Protein AF-A0A2T7TPF0-F1 (afdb_monomer_lite)

Radius of gyration: 23.9 Å; chains: 1; bounding box: 42×26×78 Å

pLDDT: mean 82.99, std 14.08, range [47.97, 96.75]

Sequence (102 aa):
MALLALTLLVLAALGYFLFRKVKALLKEVEHASEVLDRTTNPPTSADGAVREPSIAVFRDPGTVRDEGAEAKALRVAYRRERRIRRRVGRGQPVSLRDLPHV

Foldseek 3Di:
DVVVVVVVVVVVVVVVVVVVVVVVVVVVVVVVVVVVCCVVCVPPPPPDDPPDPPDCPPDDPVVVVVVVVVVVVVVVVVVLLVVVVVCVVVVHDDDPVNDPPD

Structure (mmCIF, N/CA/C/O backbone):
data_AF-A0A2T7TPF0-F1
#
_entry.id   AF-A0A2T7TPF0-F1
#
loop_
_atom_site.group_PDB
_atom_site.id
_atom_site.type_symbol
_atom_site.label_atom_id
_atom_site.label_alt_id
_atom_site.label_comp_id
_atom_site.label_asym_id
_atom_site.label_entity_id
_atom_site.label_seq_id
_atom_site.pdbx_PDB_ins_code
_atom_site.Cartn_x
_atom_site.Cartn_y
_atom_site.Cartn_z
_atom_site.occupancy
_atom_site.B_iso_or_equiv
_atom_site.auth_seq_id
_atom_site.auth_comp_id
_atom_site.auth_asym_id
_atom_site.auth_atom_id
_atom_site.pdbx_PDB_model_num
ATOM 1 N N . MET A 1 1 ? -18.696 -0.061 46.199 1.00 75.81 1 MET A N 1
ATOM 2 C CA . MET A 1 1 ? -18.051 -0.937 45.191 1.00 75.81 1 MET A CA 1
ATOM 3 C C . MET A 1 1 ? -18.559 -0.710 43.768 1.00 75.81 1 MET A C 1
ATOM 5 O O . MET A 1 1 ? -17.731 -0.629 42.874 1.00 75.81 1 MET A O 1
ATOM 9 N N . ALA A 1 2 ? -19.868 -0.532 43.537 1.00 89.56 2 ALA A N 1
ATOM 10 C CA . ALA A 1 2 ? -20.416 -0.316 42.187 1.00 89.56 2 ALA A CA 1
ATOM 11 C C . ALA A 1 2 ? -19.812 0.890 41.430 1.00 89.56 2 ALA A C 1
ATOM 13 O O . ALA A 1 2 ? -19.499 0.772 40.251 1.00 89.56 2 ALA A O 1
ATOM 14 N N . LEU A 1 3 ? -19.569 2.019 42.110 1.00 93.12 3 LEU A N 1
ATOM 15 C CA . LEU A 1 3 ? -18.943 3.201 41.496 1.00 93.12 3 LEU A CA 1
ATOM 16 C C . LEU A 1 3 ? -17.494 2.944 41.052 1.00 93.12 3 LEU A C 1
ATOM 18 O O . LEU A 1 3 ? -17.120 3.354 39.963 1.00 93.12 3 LEU A O 1
ATOM 22 N N . LEU A 1 4 ? -16.706 2.220 41.857 1.00 95.12 4 LEU A N 1
ATOM 23 C CA . LEU A 1 4 ? -15.329 1.832 41.514 1.00 95.12 4 LEU A CA 1
ATOM 24 C C . LEU A 1 4 ? -15.283 0.888 40.309 1.00 95.12 4 LEU A C 1
ATOM 26 O O . LEU A 1 4 ? -14.424 1.018 39.443 1.00 95.12 4 LEU A O 1
ATOM 30 N N . ALA A 1 5 ? -16.221 -0.058 40.238 1.00 94.50 5 ALA A N 1
ATOM 31 C CA . ALA A 1 5 ? -16.329 -0.947 39.089 1.00 94.50 5 ALA A CA 1
ATOM 32 C C . ALA A 1 5 ? -16.698 -0.169 37.815 1.00 94.50 5 ALA A C 1
ATOM 34 O O . ALA A 1 5 ? -16.105 -0.393 36.761 1.00 94.50 5 ALA A O 1
ATOM 35 N N . LEU A 1 6 ? -17.632 0.783 37.918 1.00 95.81 6 LEU A N 1
ATOM 36 C CA . LEU A 1 6 ? -18.049 1.617 36.792 1.00 95.81 6 LEU A CA 1
ATOM 37 C C . LEU A 1 6 ? -16.915 2.526 36.298 1.00 95.81 6 LEU A C 1
ATOM 39 O O . LEU A 1 6 ? -16.706 2.630 35.091 1.00 95.81 6 LEU A O 1
ATOM 43 N N . THR A 1 7 ? -16.154 3.153 37.199 1.00 96.25 7 THR A N 1
ATOM 44 C CA . THR A 1 7 ? -15.020 4.002 36.803 1.00 96.25 7 THR A CA 1
ATOM 45 C C . THR A 1 7 ? -13.924 3.194 36.117 1.00 96.25 7 THR A C 1
ATOM 47 O O . THR A 1 7 ? -13.435 3.613 35.069 1.00 96.25 7 THR A O 1
ATOM 50 N N . LEU A 1 8 ? -13.581 2.012 36.639 1.00 96.56 8 LEU A N 1
ATOM 51 C CA . LEU A 1 8 ? -12.623 1.111 35.992 1.00 96.56 8 LEU A CA 1
ATOM 52 C C . LEU A 1 8 ? -13.100 0.664 34.608 1.00 96.56 8 LEU A C 1
ATOM 54 O O . LEU A 1 8 ? -12.310 0.668 33.665 1.00 96.56 8 LEU A O 1
ATOM 58 N N . LEU A 1 9 ? -14.385 0.332 34.465 1.00 96.62 9 LEU A N 1
ATOM 59 C CA . LEU A 1 9 ? -14.969 -0.054 33.183 1.00 96.62 9 LEU A CA 1
ATOM 60 C C . LEU A 1 9 ? -14.865 1.079 32.153 1.00 96.62 9 LEU A C 1
ATOM 62 O O . LEU A 1 9 ? -14.458 0.840 31.016 1.00 96.62 9 LEU A O 1
ATOM 66 N N . VAL A 1 10 ? -15.181 2.315 32.551 1.00 95.75 10 VAL A N 1
ATOM 67 C CA . VAL A 1 10 ? -15.073 3.488 31.672 1.00 95.75 10 VAL A CA 1
ATOM 68 C C . VAL A 1 10 ? -13.622 3.734 31.264 1.00 95.75 10 VAL A C 1
ATOM 70 O O . VAL A 1 10 ? -13.358 3.928 30.080 1.00 95.75 10 VAL A O 1
ATOM 73 N N . LEU A 1 11 ? -12.674 3.677 32.204 1.00 96.75 11 LEU A N 1
ATOM 74 C CA . LEU A 1 11 ? -11.249 3.859 31.912 1.00 96.75 11 LEU A CA 1
ATOM 75 C C . LEU A 1 11 ? -10.711 2.770 30.977 1.00 96.75 11 LEU A C 1
ATOM 77 O O . LEU A 1 11 ? -10.012 3.084 30.014 1.00 96.75 11 LEU A O 1
ATOM 81 N N . ALA A 1 12 ? -11.072 1.507 31.213 1.00 96.31 12 ALA A N 1
ATOM 82 C CA . ALA A 1 12 ? -10.681 0.391 30.359 1.00 96.31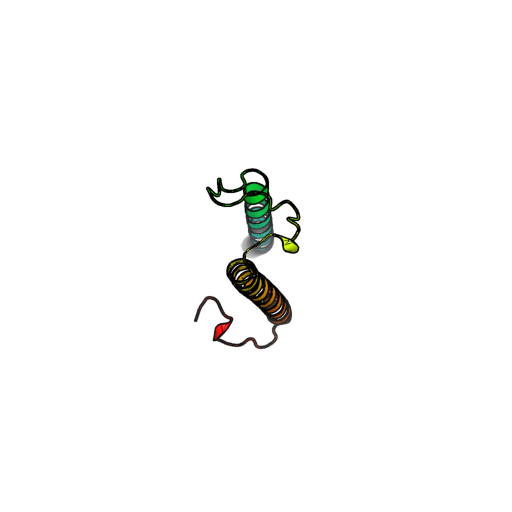 12 ALA A CA 1
ATOM 83 C C . ALA A 1 12 ? -11.268 0.528 28.947 1.00 96.31 12 ALA A C 1
ATOM 85 O O . ALA A 1 12 ? -10.553 0.344 27.962 1.00 96.31 12 ALA A O 1
ATOM 86 N N . ALA A 1 13 ? -12.543 0.913 28.836 1.00 95.94 13 ALA A N 1
ATOM 87 C CA . ALA A 1 13 ? -13.181 1.168 27.552 1.00 95.94 13 ALA A CA 1
ATOM 88 C C . ALA A 1 13 ? -12.487 2.317 26.807 1.00 95.94 13 ALA A C 1
ATOM 90 O O . ALA A 1 13 ? -12.110 2.150 25.646 1.00 95.94 13 ALA A O 1
ATOM 91 N N . LEU A 1 14 ? -12.251 3.457 27.470 1.00 95.31 14 LEU A N 1
ATOM 92 C CA . LEU A 1 14 ? -11.558 4.604 26.874 1.00 95.31 14 LEU A CA 1
ATOM 93 C C . LEU A 1 14 ? -10.154 4.220 26.396 1.00 95.31 14 LEU A C 1
ATOM 95 O O . LEU A 1 14 ? -9.779 4.529 25.264 1.00 95.31 14 LEU A O 1
ATOM 99 N N . GLY A 1 15 ? -9.407 3.510 27.245 1.00 94.00 15 GLY A N 1
ATOM 100 C CA . GLY A 1 15 ? -8.075 3.006 26.936 1.00 94.00 15 GLY A CA 1
ATOM 101 C C . GLY A 1 15 ? -8.089 2.083 25.722 1.00 94.00 15 GLY A C 1
ATOM 102 O O . GLY A 1 15 ? -7.291 2.264 24.806 1.00 94.00 15 GLY A O 1
ATOM 103 N N . TYR A 1 16 ? -9.047 1.158 25.651 1.00 95.88 16 TYR A N 1
ATOM 104 C CA . TYR A 1 16 ? -9.212 0.259 24.511 1.00 95.88 16 TYR A CA 1
ATOM 105 C C . TYR A 1 16 ? -9.537 1.010 23.211 1.00 95.88 16 TYR A C 1
ATOM 107 O O . TYR A 1 16 ? -8.913 0.760 22.175 1.00 95.88 16 TYR A O 1
ATOM 115 N N . PHE A 1 17 ? -10.471 1.965 23.248 1.00 92.12 17 PHE A N 1
ATOM 116 C CA . PHE A 1 17 ? -10.815 2.771 22.075 1.00 92.12 17 PHE A CA 1
ATOM 117 C C . PHE A 1 17 ? -9.630 3.606 21.586 1.00 92.12 17 PHE A C 1
ATOM 119 O O . PHE A 1 17 ? -9.392 3.684 20.377 1.00 92.12 17 PHE A O 1
ATOM 126 N N . LEU A 1 18 ? -8.878 4.213 22.506 1.00 94.75 18 LEU A N 1
ATOM 127 C CA . LEU A 1 18 ? -7.703 5.008 22.172 1.00 94.75 18 LEU A CA 1
ATOM 128 C C . LEU A 1 18 ? -6.588 4.128 21.609 1.00 94.75 18 LEU A C 1
ATOM 130 O O . LEU A 1 18 ? -6.050 4.434 20.550 1.00 94.75 18 LEU A O 1
ATOM 134 N N . PHE A 1 19 ? -6.305 2.997 22.255 1.00 92.12 19 PHE A N 1
ATOM 135 C CA . PHE A 1 19 ? -5.313 2.031 21.797 1.00 92.12 19 PHE A CA 1
ATOM 136 C C . PHE A 1 19 ? -5.615 1.553 20.378 1.00 92.12 19 PHE A C 1
ATOM 138 O O . PHE A 1 19 ? -4.736 1.548 19.517 1.00 92.12 19 PHE A O 1
ATOM 145 N N . ARG A 1 20 ? -6.881 1.225 20.093 1.00 93.31 20 ARG A N 1
ATOM 146 C CA . ARG A 1 20 ? -7.301 0.802 18.756 1.00 93.31 20 ARG A CA 1
ATOM 147 C C . ARG A 1 20 ? -7.072 1.897 17.707 1.00 93.31 20 ARG A C 1
ATOM 149 O O . ARG A 1 20 ? -6.611 1.587 16.610 1.00 93.31 20 ARG A O 1
ATOM 156 N N . LYS A 1 21 ? -7.354 3.162 18.034 1.00 90.25 21 LYS A N 1
ATOM 157 C CA . LYS A 1 21 ? -7.093 4.310 17.145 1.00 90.25 21 LYS A CA 1
ATOM 158 C C . LYS A 1 21 ? -5.595 4.534 16.929 1.00 90.25 21 LYS A C 1
ATOM 160 O O . LYS A 1 21 ? -5.160 4.655 15.790 1.00 90.25 21 LYS A O 1
ATOM 165 N N . VAL A 1 22 ? -4.800 4.518 17.998 1.00 93.56 22 VAL A N 1
ATOM 166 C CA . VAL A 1 22 ? -3.341 4.694 17.933 1.00 93.56 22 VAL A CA 1
ATOM 167 C C . VAL A 1 22 ? -2.690 3.578 17.119 1.00 93.56 22 VAL A C 1
ATOM 169 O O . VAL A 1 22 ? -1.844 3.857 16.280 1.00 93.56 22 VAL A O 1
ATOM 172 N N . LYS A 1 23 ? -3.115 2.320 17.281 1.00 91.25 23 LYS A N 1
ATOM 173 C CA . LYS A 1 23 ? -2.607 1.196 16.476 1.00 91.25 23 LYS A CA 1
ATOM 174 C C . LYS A 1 23 ? -2.913 1.344 14.986 1.00 91.25 23 LYS A C 1
ATOM 176 O O . LYS A 1 23 ? -2.084 0.946 14.173 1.00 91.25 23 LYS A O 1
ATOM 181 N N . ALA A 1 24 ? -4.069 1.905 14.629 1.00 90.75 24 ALA A N 1
ATOM 182 C CA . ALA A 1 24 ? -4.387 2.200 13.234 1.00 90.75 24 ALA A CA 1
ATOM 183 C C . ALA A 1 24 ? -3.437 3.265 12.666 1.00 90.75 24 ALA A C 1
ATOM 185 O O . ALA A 1 24 ? -2.856 3.052 11.606 1.00 90.75 24 ALA A O 1
ATOM 186 N N . LEU A 1 25 ? -3.197 4.342 13.421 1.00 92.12 25 LEU A N 1
ATOM 187 C CA . LEU A 1 25 ? -2.251 5.393 13.036 1.00 92.12 25 LEU A CA 1
ATOM 188 C C . LEU A 1 25 ? -0.815 4.870 12.933 1.00 92.12 25 LEU A C 1
ATOM 190 O O . LEU A 1 25 ? -0.132 5.168 11.964 1.00 92.12 25 LEU A O 1
ATOM 194 N N . LEU A 1 26 ? -0.364 4.045 13.883 1.00 94.38 26 LEU A N 1
ATOM 195 C CA . LEU A 1 26 ? 0.968 3.434 13.838 1.00 94.38 26 LEU A CA 1
ATOM 196 C C . LEU A 1 26 ? 1.163 2.597 12.573 1.00 94.38 26 LEU A C 1
ATOM 198 O O . LEU A 1 26 ? 2.220 2.675 11.963 1.00 94.38 26 LEU A O 1
ATOM 202 N N . LYS A 1 27 ? 0.135 1.858 12.138 1.00 89.31 27 LYS A N 1
ATOM 203 C CA . LYS A 1 27 ? 0.187 1.084 10.891 1.00 89.31 27 LYS A CA 1
ATOM 204 C C . LYS A 1 27 ? 0.285 1.983 9.652 1.00 89.31 27 LYS A C 1
ATOM 206 O O . LYS A 1 27 ? 0.962 1.635 8.689 1.00 89.31 27 LYS A O 1
ATOM 211 N N . GLU A 1 28 ? -0.393 3.128 9.662 1.00 90.81 28 GLU A N 1
ATOM 212 C CA . GLU A 1 28 ? -0.296 4.120 8.583 1.00 90.81 28 GLU A CA 1
ATOM 213 C C . GLU A 1 28 ? 1.081 4.795 8.554 1.00 90.81 28 GLU A C 1
ATOM 215 O O . GLU A 1 28 ? 1.651 4.964 7.478 1.00 90.81 28 GLU A O 1
ATOM 220 N N . VAL A 1 29 ? 1.643 5.117 9.724 1.00 93.19 29 VAL A N 1
ATOM 221 C CA . VAL A 1 29 ? 2.996 5.675 9.862 1.00 93.19 29 VAL A CA 1
ATOM 222 C C . VAL A 1 29 ? 4.055 4.665 9.430 1.00 93.19 29 VAL A C 1
ATOM 224 O O . VAL A 1 29 ? 4.970 5.034 8.706 1.00 93.19 29 VAL A O 1
ATOM 227 N N . GLU A 1 30 ? 3.916 3.395 9.805 1.00 89.50 30 GLU A N 1
ATOM 228 C CA . GLU A 1 30 ? 4.815 2.317 9.386 1.00 89.50 30 GLU A CA 1
ATOM 229 C C . GLU A 1 30 ? 4.815 2.172 7.858 1.00 89.50 30 GLU A C 1
ATOM 231 O O . GLU A 1 30 ? 5.869 2.221 7.230 1.00 89.50 30 GLU A O 1
ATOM 236 N N . HIS A 1 31 ? 3.636 2.144 7.231 1.00 85.56 31 HIS A N 1
ATOM 237 C CA . HIS A 1 31 ? 3.531 2.116 5.771 1.00 85.56 31 HIS A CA 1
ATOM 238 C C . HIS A 1 31 ? 4.119 3.382 5.120 1.00 85.56 31 HIS A C 1
ATOM 240 O O . HIS A 1 31 ? 4.729 3.310 4.053 1.00 85.56 31 HIS A O 1
ATOM 246 N N . ALA A 1 32 ? 3.930 4.560 5.719 1.00 89.38 32 ALA A N 1
ATOM 247 C CA . ALA A 1 32 ? 4.543 5.791 5.223 1.00 89.38 32 ALA A CA 1
ATOM 248 C C . ALA A 1 32 ? 6.074 5.756 5.363 1.00 89.38 32 ALA A C 1
ATOM 250 O O . ALA A 1 32 ? 6.774 6.201 4.455 1.00 89.38 32 ALA A O 1
ATOM 251 N N . SER A 1 33 ? 6.589 5.179 6.452 1.00 88.44 33 SER A N 1
ATOM 252 C CA . SER A 1 33 ? 8.024 4.998 6.664 1.00 88.44 33 SER A CA 1
ATOM 253 C C . SER A 1 33 ? 8.634 3.995 5.690 1.00 88.44 33 SER A C 1
ATOM 255 O O . SER A 1 33 ? 9.704 4.273 5.173 1.00 88.44 33 SER A O 1
ATOM 257 N N . GLU A 1 34 ? 7.944 2.903 5.342 1.00 84.75 34 GLU A N 1
ATOM 258 C CA . GLU A 1 34 ? 8.429 1.937 4.344 1.00 84.75 34 GLU A CA 1
ATOM 259 C C . GLU A 1 34 ? 8.534 2.581 2.952 1.00 84.75 34 GLU A C 1
ATOM 261 O O . GLU A 1 34 ? 9.489 2.356 2.208 1.00 84.75 34 GLU A O 1
ATOM 266 N N . VAL A 1 35 ? 7.565 3.435 2.600 1.00 84.06 35 VAL A N 1
ATOM 267 C CA . VAL A 1 35 ? 7.620 4.219 1.359 1.00 84.06 35 VAL A CA 1
ATOM 268 C C . VAL A 1 35 ? 8.783 5.209 1.400 1.00 84.06 35 VAL A C 1
ATOM 270 O O . VAL A 1 35 ? 9.517 5.311 0.419 1.00 84.06 35 VAL A O 1
ATOM 273 N N . LEU A 1 36 ? 8.971 5.913 2.519 1.00 85.88 36 LEU A N 1
ATOM 274 C CA . LEU A 1 36 ? 10.059 6.875 2.681 1.00 85.88 36 LEU A CA 1
ATOM 275 C C . LEU A 1 36 ? 11.435 6.195 2.640 1.00 85.88 36 LEU A C 1
ATOM 277 O O . LEU A 1 36 ? 12.342 6.699 1.977 1.00 85.88 36 LEU A O 1
ATOM 281 N N . ASP A 1 37 ? 11.584 5.040 3.283 1.00 82.06 37 ASP A N 1
ATOM 282 C CA . ASP A 1 37 ? 12.820 4.259 3.277 1.00 82.06 37 ASP A CA 1
ATOM 283 C C . ASP A 1 37 ? 13.127 3.758 1.863 1.00 82.06 37 ASP A C 1
ATOM 285 O O . ASP A 1 37 ? 14.230 3.963 1.377 1.00 82.06 37 ASP A O 1
ATOM 289 N N . ARG A 1 38 ? 12.125 3.286 1.106 1.00 74.56 38 ARG A N 1
ATOM 290 C CA . 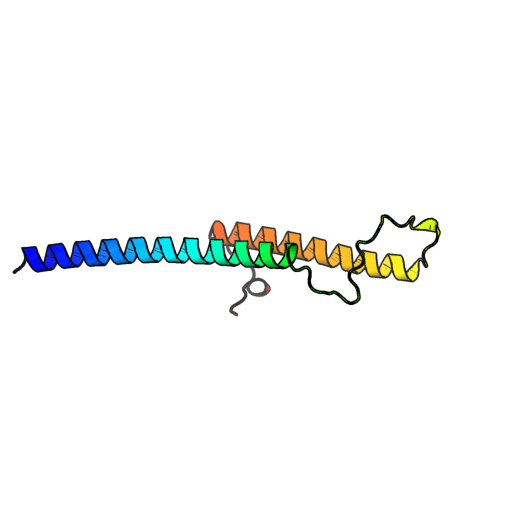ARG A 1 38 ? 12.296 2.939 -0.319 1.00 74.56 38 ARG A CA 1
A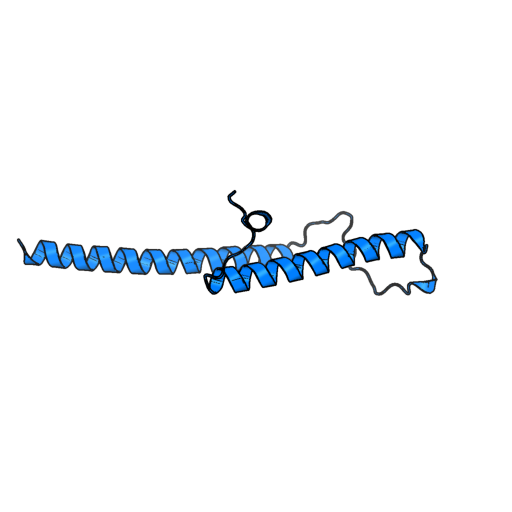TOM 291 C C . ARG A 1 38 ? 12.713 4.126 -1.195 1.00 74.56 38 ARG A C 1
ATOM 293 O O . ARG A 1 38 ? 13.359 3.923 -2.220 1.00 74.56 38 ARG A O 1
ATOM 300 N N . THR A 1 39 ? 12.323 5.352 -0.841 1.00 74.25 39 THR A N 1
ATOM 301 C CA . THR A 1 39 ? 12.774 6.558 -1.559 1.00 74.25 39 THR A CA 1
ATOM 302 C C . THR A 1 39 ? 14.153 7.049 -1.128 1.00 74.25 39 THR A C 1
ATOM 304 O O . THR A 1 39 ? 14.860 7.625 -1.948 1.00 74.25 39 THR A O 1
ATOM 307 N N . THR A 1 40 ? 14.529 6.841 0.136 1.00 77.44 40 THR A N 1
ATOM 308 C CA . THR A 1 40 ? 15.777 7.367 0.719 1.00 77.44 40 THR A CA 1
ATOM 309 C C . THR A 1 40 ? 16.930 6.386 0.535 1.00 77.44 40 THR A C 1
ATOM 311 O O . THR A 1 40 ? 18.031 6.781 0.166 1.00 77.44 40 THR A O 1
ATOM 314 N N . ASN A 1 41 ? 16.645 5.102 0.724 1.00 61.47 41 ASN A N 1
ATOM 315 C CA . ASN A 1 41 ? 17.439 3.966 0.300 1.00 61.47 41 ASN A CA 1
ATOM 316 C C . ASN A 1 41 ? 16.712 3.317 -0.879 1.00 61.47 41 ASN A C 1
ATOM 318 O O . ASN A 1 41 ? 16.005 2.318 -0.697 1.00 61.47 41 ASN A O 1
ATOM 322 N N . PRO A 1 42 ? 16.846 3.864 -2.105 1.00 58.91 42 PRO A N 1
ATOM 323 C CA . PRO A 1 42 ? 16.491 3.070 -3.264 1.00 58.91 42 PRO A CA 1
ATOM 324 C C . PRO A 1 42 ? 17.256 1.750 -3.120 1.00 58.91 42 PRO A C 1
ATOM 326 O O . PR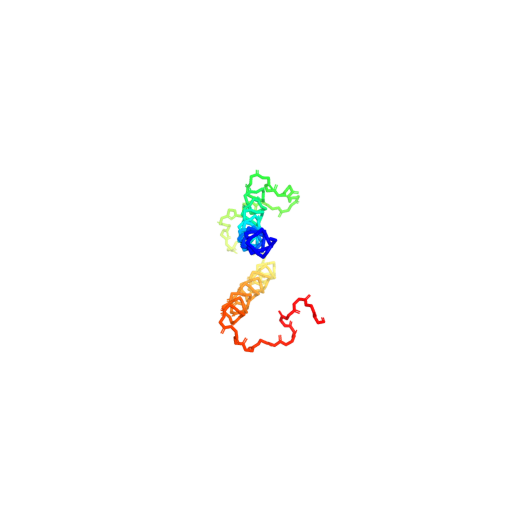O A 1 42 ? 18.458 1.794 -2.827 1.00 58.91 42 PRO A O 1
ATOM 329 N N . PRO A 1 43 ? 16.602 0.579 -3.264 1.00 54.00 43 PRO A N 1
ATOM 330 C CA . PRO A 1 43 ? 17.356 -0.659 -3.335 1.00 54.00 43 PRO A CA 1
ATOM 331 C C . PRO A 1 43 ? 18.451 -0.409 -4.362 1.00 54.00 43 PRO A C 1
ATOM 333 O O . PRO A 1 43 ? 18.147 0.129 -5.435 1.00 54.00 43 PRO A O 1
ATOM 336 N N . THR A 1 44 ? 19.705 -0.730 -4.022 1.00 48.88 44 THR A N 1
ATOM 337 C CA . THR A 1 44 ? 20.779 -0.878 -5.004 1.00 48.88 44 THR A CA 1
ATOM 338 C C . THR A 1 44 ? 20.318 -1.973 -5.948 1.00 48.88 44 THR A C 1
ATOM 340 O O . THR A 1 44 ? 20.652 -3.146 -5.833 1.00 48.88 44 THR A O 1
ATOM 343 N N . SER A 1 45 ? 19.433 -1.585 -6.849 1.00 48.50 45 SER A N 1
ATOM 344 C CA . SER A 1 45 ? 19.075 -2.336 -8.004 1.00 48.50 45 SER A CA 1
ATOM 345 C C . SER A 1 45 ? 20.368 -2.268 -8.774 1.00 48.50 45 SER A C 1
ATOM 347 O O . SER A 1 45 ? 20.683 -1.241 -9.374 1.00 48.50 45 SER A O 1
ATOM 349 N N . ALA A 1 46 ? 21.092 -3.375 -8.785 1.00 50.06 46 ALA A N 1
ATOM 350 C CA . ALA A 1 46 ? 22.064 -3.669 -9.821 1.00 50.06 46 ALA A CA 1
ATOM 351 C C . ALA A 1 46 ? 21.421 -3.681 -11.236 1.00 50.06 46 ALA A C 1
ATOM 353 O O . ALA A 1 46 ? 21.997 -4.249 -12.150 1.00 50.06 46 ALA A O 1
ATOM 354 N N . ASP A 1 47 ? 20.241 -3.068 -11.421 1.00 50.38 47 ASP A N 1
ATOM 355 C CA . ASP A 1 47 ? 19.491 -2.983 -12.669 1.00 50.38 47 ASP A CA 1
ATOM 356 C C . ASP A 1 47 ? 18.490 -1.797 -12.728 1.00 50.38 47 ASP A C 1
ATOM 358 O O . ASP A 1 47 ? 17.589 -1.747 -13.558 1.00 50.38 47 ASP A O 1
ATOM 362 N N . GLY A 1 48 ? 18.603 -0.817 -11.822 1.00 4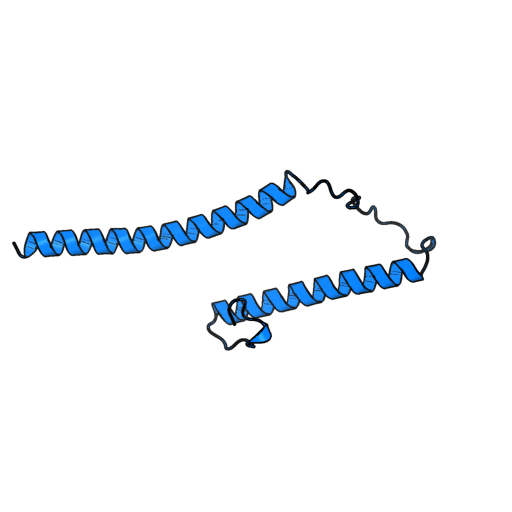7.97 48 GLY A N 1
ATOM 363 C CA . GLY A 1 48 ? 17.655 0.301 -11.701 1.00 47.97 48 GLY A CA 1
ATOM 364 C C . GLY A 1 48 ? 18.258 1.628 -12.129 1.00 47.97 48 GLY A C 1
ATOM 365 O O . GLY A 1 48 ? 18.200 2.595 -11.372 1.00 47.97 48 GLY A O 1
ATOM 366 N N . ALA A 1 49 ? 18.874 1.683 -13.310 1.00 48.97 49 ALA A N 1
ATOM 367 C CA . ALA A 1 49 ? 19.236 2.964 -13.898 1.00 48.97 49 ALA A CA 1
ATOM 368 C C . ALA A 1 49 ? 17.963 3.813 -14.006 1.00 48.97 49 ALA A C 1
ATOM 370 O O . ALA A 1 49 ? 16.962 3.371 -14.577 1.00 48.97 49 ALA A O 1
ATOM 371 N N . VAL A 1 50 ? 17.992 5.030 -13.453 1.00 51.06 50 VAL A N 1
ATOM 372 C CA . VAL A 1 50 ? 17.033 6.077 -13.808 1.00 51.06 50 VAL A CA 1
ATOM 373 C C . VAL A 1 50 ? 17.042 6.127 -15.325 1.00 51.06 50 VAL A C 1
ATOM 375 O O . VAL A 1 50 ? 18.036 6.514 -15.935 1.00 51.06 50 VAL A O 1
ATOM 378 N N . ARG A 1 51 ? 15.978 5.604 -15.934 1.00 54.91 51 ARG A N 1
ATOM 379 C CA . ARG A 1 51 ? 15.903 5.446 -17.374 1.00 54.91 51 ARG A CA 1
ATOM 380 C C . ARG A 1 51 ? 15.731 6.843 -17.938 1.00 54.91 51 ARG A C 1
ATOM 382 O O . ARG A 1 51 ? 14.608 7.339 -18.025 1.00 54.91 51 ARG A O 1
ATOM 389 N N . GLU A 1 52 ? 16.852 7.494 -18.245 1.00 61.31 52 GLU A N 1
ATOM 390 C CA . GLU A 1 52 ? 16.856 8.687 -19.079 1.00 61.31 52 GLU A CA 1
ATOM 391 C C . GLU A 1 52 ? 15.924 8.408 -20.261 1.00 61.31 52 GLU A C 1
ATOM 393 O O . GLU A 1 52 ? 15.916 7.273 -20.757 1.00 61.31 52 GLU A O 1
ATOM 398 N N . PRO A 1 53 ? 15.079 9.370 -20.668 1.00 59.12 53 PRO A N 1
ATOM 399 C CA . PRO A 1 53 ? 14.166 9.188 -21.785 1.00 59.12 53 PRO A CA 1
ATOM 400 C C . PRO A 1 53 ? 14.975 8.897 -23.055 1.00 59.12 53 PRO A C 1
ATOM 402 O O . PRO A 1 53 ? 15.341 9.789 -23.814 1.00 59.12 53 PRO A O 1
ATOM 405 N N . SER A 1 54 ? 15.288 7.620 -23.267 1.00 61.12 54 SER A N 1
ATOM 406 C CA . SER A 1 54 ? 16.092 7.156 -24.379 1.00 61.12 54 SER A CA 1
ATOM 407 C C . SER A 1 54 ? 15.188 7.147 -25.594 1.00 61.12 54 SER A C 1
ATOM 409 O O . SER A 1 54 ? 14.149 6.478 -25.591 1.00 61.12 54 SER A O 1
ATOM 411 N N . ILE A 1 55 ? 15.571 7.898 -26.620 1.00 64.69 55 ILE A N 1
ATOM 412 C CA . ILE A 1 55 ? 14.850 7.959 -27.886 1.00 64.69 55 ILE A CA 1
ATOM 413 C C . ILE A 1 55 ? 14.740 6.527 -28.429 1.00 64.69 55 ILE A C 1
ATOM 415 O O . ILE A 1 55 ? 15.734 5.913 -28.811 1.00 64.69 55 ILE A O 1
ATOM 419 N N . ALA A 1 56 ? 13.518 5.983 -28.446 1.00 68.44 56 ALA A N 1
ATOM 420 C CA . ALA A 1 56 ? 13.241 4.587 -28.802 1.00 68.44 56 ALA A CA 1
ATOM 421 C C . ALA A 1 56 ? 13.631 4.225 -30.248 1.00 68.44 56 ALA A C 1
ATOM 423 O O . ALA A 1 56 ? 13.660 3.050 -30.595 1.00 68.44 56 ALA A O 1
ATOM 424 N N . VAL A 1 57 ? 13.952 5.226 -31.075 1.00 71.31 57 VAL A N 1
ATOM 425 C CA . VAL A 1 57 ? 14.346 5.087 -32.485 1.00 71.31 57 VAL A CA 1
ATOM 426 C C . VAL A 1 57 ? 15.598 4.218 -32.659 1.00 71.31 57 VAL A C 1
ATOM 428 O O . VAL A 1 57 ? 15.717 3.550 -33.679 1.00 71.31 57 VAL A O 1
ATOM 431 N N . PHE A 1 58 ? 16.501 4.177 -31.671 1.00 79.12 58 PHE A N 1
ATOM 432 C CA . PHE A 1 58 ? 17.760 3.418 -31.751 1.00 79.12 58 PHE A CA 1
ATOM 433 C C . PHE A 1 58 ? 17.780 2.130 -30.916 1.00 79.12 58 PHE A C 1
ATOM 435 O O . PHE A 1 58 ? 18.821 1.485 -30.813 1.00 79.12 58 PHE A O 1
ATOM 442 N N . ARG A 1 59 ? 16.659 1.753 -30.290 1.00 80.38 59 ARG A N 1
ATOM 443 C CA . ARG A 1 59 ? 16.576 0.522 -29.490 1.00 80.38 59 ARG A CA 1
ATOM 444 C C . ARG A 1 59 ? 16.078 -0.641 -30.333 1.00 80.38 59 ARG A C 1
ATOM 446 O O . ARG A 1 59 ? 15.280 -0.457 -31.248 1.00 80.38 59 ARG A O 1
ATOM 453 N N . ASP A 1 60 ? 16.505 -1.846 -29.964 1.00 86.25 60 ASP A N 1
ATOM 454 C CA . ASP A 1 60 ? 15.967 -3.064 -30.558 1.00 86.25 60 ASP A CA 1
ATOM 455 C C . ASP A 1 60 ? 14.442 -3.147 -30.323 1.00 86.25 60 ASP A C 1
ATOM 457 O O . ASP A 1 60 ? 13.990 -3.073 -29.172 1.00 86.25 60 ASP A O 1
ATOM 461 N N . PRO A 1 61 ? 13.619 -3.295 -31.376 1.00 87.44 61 PRO A N 1
ATOM 462 C CA . PRO A 1 61 ? 12.167 -3.297 -31.243 1.00 87.44 61 PRO A CA 1
ATOM 463 C C . PRO A 1 61 ? 11.620 -4.487 -30.447 1.00 87.44 61 PRO A C 1
ATOM 465 O O . PRO A 1 61 ? 10.516 -4.370 -29.912 1.00 87.44 61 PRO A O 1
ATOM 468 N N . GLY A 1 62 ? 12.344 -5.609 -30.361 1.00 88.38 62 GLY A N 1
ATOM 469 C CA . GLY A 1 62 ? 11.980 -6.729 -29.491 1.00 88.38 62 GLY A CA 1
ATOM 470 C C . GLY A 1 62 ? 12.007 -6.295 -28.029 1.00 88.38 62 GLY A C 1
ATOM 471 O O . GLY A 1 62 ? 10.975 -6.308 -27.361 1.00 88.38 62 GLY A O 1
ATOM 472 N N . THR A 1 63 ? 13.145 -5.749 -27.591 1.00 85.12 63 THR A N 1
ATOM 473 C CA . THR A 1 63 ? 13.319 -5.277 -26.204 1.00 85.12 63 THR A CA 1
ATOM 474 C C . THR A 1 63 ? 12.295 -4.213 -25.792 1.00 85.12 63 THR A C 1
ATOM 476 O O . THR A 1 63 ? 11.740 -4.272 -24.698 1.00 85.12 63 THR A O 1
ATOM 479 N N . VAL A 1 64 ? 11.969 -3.262 -26.677 1.00 86.25 64 VAL A N 1
ATOM 480 C CA . VAL A 1 64 ? 10.989 -2.198 -26.381 1.00 86.25 64 VAL A CA 1
ATOM 481 C C . VAL A 1 64 ? 9.573 -2.758 -26.208 1.00 86.25 64 VAL A C 1
ATOM 483 O O . VAL A 1 64 ? 8.788 -2.238 -25.408 1.00 86.25 64 VAL A O 1
ATOM 486 N N . ARG A 1 65 ? 9.213 -3.811 -26.954 1.00 87.75 65 ARG A N 1
ATOM 487 C CA . ARG A 1 65 ? 7.902 -4.464 -26.826 1.00 87.75 65 ARG A CA 1
ATOM 488 C C . ARG A 1 65 ? 7.776 -5.205 -25.503 1.00 87.75 65 ARG A C 1
ATOM 490 O O . ARG A 1 65 ? 6.730 -5.076 -24.866 1.00 87.75 65 ARG A O 1
ATOM 497 N N . ASP A 1 66 ? 8.823 -5.910 -25.094 1.00 89.12 66 ASP A N 1
ATOM 498 C CA . ASP A 1 66 ? 8.837 -6.689 -23.854 1.00 89.12 66 ASP A CA 1
ATOM 499 C C . ASP A 1 66 ? 8.716 -5.769 -22.635 1.00 89.12 66 ASP A C 1
ATOM 501 O O . ASP A 1 66 ? 7.775 -5.887 -21.847 1.00 89.12 66 ASP A O 1
ATOM 505 N N . GLU A 1 67 ? 9.543 -4.727 -22.564 1.00 88.00 67 GLU A N 1
ATOM 506 C CA . GLU A 1 67 ? 9.448 -3.698 -21.522 1.00 88.00 67 GLU A CA 1
ATOM 507 C C . GLU A 1 67 ? 8.087 -2.978 -21.534 1.00 88.00 67 GLU A C 1
ATOM 509 O O . GLU A 1 67 ? 7.532 -2.608 -20.495 1.00 88.00 67 GLU A O 1
ATOM 514 N N . GLY A 1 68 ? 7.518 -2.755 -22.723 1.00 88.94 68 GLY A N 1
ATOM 515 C CA . GLY A 1 68 ? 6.187 -2.178 -22.881 1.00 88.94 68 GLY A CA 1
ATOM 516 C C . GLY A 1 68 ? 5.089 -3.086 -22.321 1.00 88.94 68 GLY A C 1
ATOM 517 O O . GLY A 1 68 ? 4.142 -2.595 -21.692 1.00 88.94 68 GLY A O 1
ATOM 518 N N . ALA A 1 69 ? 5.209 -4.399 -22.520 1.00 92.81 69 ALA A N 1
ATOM 519 C CA . ALA A 1 69 ? 4.297 -5.398 -21.976 1.00 92.81 69 ALA A CA 1
ATOM 520 C C . ALA A 1 69 ? 4.392 -5.463 -20.446 1.00 92.81 69 ALA A C 1
ATOM 522 O O . ALA A 1 69 ? 3.355 -5.441 -19.774 1.00 92.81 69 ALA A O 1
ATOM 523 N N . GLU A 1 70 ? 5.603 -5.429 -19.893 1.00 90.25 70 GLU A N 1
ATOM 524 C CA . GLU A 1 70 ? 5.848 -5.358 -18.450 1.00 90.25 70 GLU A CA 1
ATOM 525 C C . GLU A 1 70 ? 5.264 -4.079 -17.841 1.00 90.25 70 GLU A C 1
ATOM 527 O O . GLU A 1 70 ? 4.451 -4.125 -16.912 1.00 90.25 70 GLU A O 1
ATOM 532 N N . ALA A 1 71 ? 5.571 -2.918 -18.427 1.00 87.44 71 ALA A N 1
ATOM 533 C CA . ALA A 1 71 ? 5.032 -1.638 -17.978 1.00 87.44 71 ALA A CA 1
ATOM 534 C C . ALA A 1 71 ? 3.496 -1.609 -18.057 1.00 87.44 71 ALA A C 1
ATOM 536 O O . ALA A 1 71 ? 2.822 -1.046 -17.185 1.00 87.44 71 ALA A O 1
ATOM 537 N N . LYS A 1 72 ? 2.906 -2.229 -19.085 1.00 93.88 72 LYS A N 1
ATOM 538 C CA . LYS A 1 72 ? 1.451 -2.388 -19.200 1.00 93.88 72 LYS A CA 1
ATOM 539 C C . LYS A 1 72 ? 0.903 -3.277 -18.083 1.00 93.88 72 LYS A C 1
ATOM 541 O O . LYS A 1 72 ? -0.105 -2.896 -17.481 1.00 93.88 72 LYS A O 1
ATOM 546 N N . ALA A 1 73 ? 1.544 -4.406 -17.784 1.00 93.25 73 ALA A N 1
ATOM 547 C CA . ALA A 1 73 ? 1.134 -5.310 -16.712 1.00 93.25 73 ALA A CA 1
ATOM 548 C C . ALA A 1 73 ? 1.129 -4.598 -15.349 1.00 93.25 73 ALA A C 1
ATOM 550 O O . ALA A 1 73 ? 0.122 -4.644 -14.638 1.00 93.25 73 ALA A O 1
ATOM 551 N N . LEU A 1 74 ? 2.177 -3.824 -15.047 1.00 90.12 74 LEU A N 1
ATOM 552 C CA . LEU A 1 74 ? 2.268 -3.016 -13.826 1.00 90.12 74 LEU A CA 1
ATOM 553 C C . LEU A 1 74 ? 1.133 -1.985 -13.725 1.00 90.12 74 LEU A C 1
ATOM 555 O O . LEU A 1 74 ? 0.473 -1.872 -12.690 1.00 90.12 74 LEU A O 1
ATOM 559 N N . ARG A 1 75 ? 0.827 -1.265 -14.815 1.00 91.19 75 ARG A N 1
ATOM 560 C CA . ARG A 1 75 ? -0.291 -0.298 -14.843 1.00 91.19 75 ARG A CA 1
ATOM 561 C C . ARG A 1 75 ? -1.641 -0.974 -14.607 1.00 91.19 75 ARG A C 1
ATOM 563 O O . ARG A 1 75 ? -2.504 -0.401 -13.936 1.00 91.19 75 ARG A O 1
ATOM 570 N N . VAL A 1 76 ? -1.854 -2.161 -15.176 1.00 95.00 76 VAL A N 1
ATOM 571 C CA . VAL A 1 76 ? -3.085 -2.940 -14.978 1.00 95.00 76 VAL A CA 1
ATOM 572 C C . VAL A 1 76 ? -3.199 -3.392 -13.522 1.00 95.00 76 VAL A C 1
ATOM 574 O O . VAL A 1 76 ? -4.255 -3.185 -12.918 1.00 95.00 76 VAL A O 1
ATOM 577 N N . ALA A 1 77 ? -2.119 -3.920 -12.941 1.00 91.19 77 ALA A N 1
ATOM 578 C CA . ALA A 1 77 ? -2.067 -4.341 -11.544 1.00 91.19 77 ALA A CA 1
ATOM 579 C C . ALA A 1 77 ? -2.374 -3.177 -10.588 1.00 91.19 77 ALA A C 1
ATOM 581 O O . ALA A 1 77 ? -3.289 -3.281 -9.770 1.00 91.19 77 ALA A O 1
ATOM 582 N N . TYR A 1 78 ? -1.728 -2.024 -10.781 1.00 91.44 78 TYR A N 1
ATOM 583 C CA . TYR A 1 78 ? -1.966 -0.823 -9.974 1.00 91.44 78 TYR A CA 1
ATOM 584 C C . TYR A 1 78 ? -3.427 -0.346 -10.048 1.00 91.44 78 TYR A C 1
ATOM 586 O O . TYR A 1 78 ? -4.061 -0.011 -9.042 1.00 91.44 78 TYR A O 1
ATOM 594 N N . ARG A 1 79 ? -4.020 -0.348 -11.251 1.00 94.38 79 ARG A N 1
ATOM 595 C CA . ARG A 1 79 ? -5.438 0.005 -11.436 1.00 94.38 79 ARG A CA 1
ATOM 596 C C . ARG A 1 79 ? -6.366 -0.992 -10.742 1.00 94.38 79 ARG A C 1
ATOM 598 O O . ARG A 1 79 ? -7.370 -0.559 -10.168 1.00 94.38 79 ARG A O 1
ATOM 605 N N . ARG A 1 80 ? -6.061 -2.294 -10.801 1.00 91.38 80 ARG A N 1
ATOM 606 C CA . ARG A 1 80 ? -6.822 -3.352 -10.117 1.00 91.38 80 ARG A CA 1
ATOM 607 C C . ARG A 1 80 ? -6.767 -3.152 -8.606 1.00 91.38 80 ARG A C 1
ATOM 609 O O . ARG A 1 80 ? -7.823 -3.059 -7.986 1.00 91.38 80 ARG A O 1
ATOM 616 N N . GLU A 1 81 ? -5.581 -2.965 -8.038 1.00 90.12 81 GLU A N 1
ATOM 617 C CA . GLU A 1 81 ? -5.400 -2.746 -6.601 1.00 90.12 81 GLU A CA 1
ATOM 618 C C . GLU A 1 81 ? -6.166 -1.510 -6.111 1.00 90.12 81 GLU A C 1
ATOM 620 O O . GLU A 1 81 ? -6.911 -1.568 -5.131 1.00 90.12 81 GLU A O 1
ATOM 625 N N . ARG A 1 82 ? -6.096 -0.399 -6.855 1.00 91.06 82 ARG A N 1
ATOM 626 C CA . ARG A 1 82 ? -6.851 0.818 -6.526 1.00 91.06 82 ARG A CA 1
ATOM 627 C C . ARG A 1 82 ? -8.364 0.582 -6.530 1.00 91.06 82 ARG A C 1
ATOM 629 O O . ARG A 1 82 ? -9.072 1.156 -5.701 1.00 91.06 82 ARG A O 1
ATOM 636 N N . ARG A 1 83 ? -8.885 -0.238 -7.454 1.00 91.94 83 ARG A N 1
ATOM 637 C CA . ARG A 1 83 ? -10.311 -0.615 -7.486 1.00 91.94 83 ARG A CA 1
ATOM 638 C C . ARG A 1 83 ? -10.680 -1.477 -6.282 1.00 91.94 83 ARG A C 1
ATOM 640 O O . ARG A 1 83 ? -11.697 -1.192 -5.656 1.00 91.94 83 ARG A O 1
ATOM 647 N N . ILE A 1 84 ? -9.858 -2.469 -5.947 1.00 91.44 84 ILE A N 1
ATOM 648 C CA . ILE A 1 84 ? -10.065 -3.350 -4.791 1.00 91.44 84 ILE A CA 1
ATOM 649 C C . ILE A 1 84 ? -10.093 -2.524 -3.506 1.00 91.44 84 ILE A C 1
ATOM 651 O O . ILE A 1 84 ? -11.087 -2.552 -2.788 1.00 91.44 84 ILE A O 1
ATOM 655 N N . ARG A 1 85 ? -9.075 -1.688 -3.274 1.00 88.12 85 ARG A N 1
ATOM 656 C CA . ARG A 1 85 ? -8.971 -0.833 -2.082 1.00 88.12 85 ARG A CA 1
ATOM 657 C C . ARG A 1 85 ? -10.201 0.061 -1.902 1.00 88.12 85 ARG A C 1
ATOM 659 O O . ARG A 1 85 ? -10.737 0.175 -0.804 1.00 88.12 85 ARG A O 1
ATOM 666 N N . ARG A 1 86 ? -10.701 0.645 -2.999 1.00 91.62 86 ARG A N 1
ATOM 667 C CA . ARG A 1 86 ? -11.937 1.448 -2.997 1.00 91.62 86 ARG A CA 1
ATOM 668 C C . ARG A 1 86 ? -13.185 0.629 -2.659 1.00 91.62 86 ARG A C 1
ATOM 670 O O . ARG A 1 86 ? -14.053 1.148 -1.968 1.00 91.62 86 ARG A O 1
ATOM 677 N N . ARG A 1 87 ? -13.302 -0.604 -3.162 1.00 91.75 87 ARG A N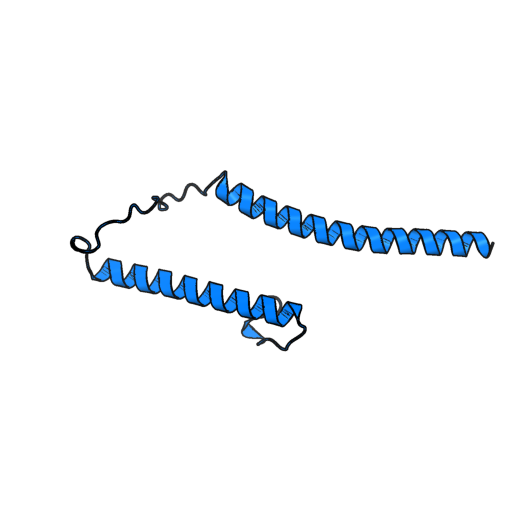 1
ATOM 678 C CA . ARG A 1 87 ? -14.447 -1.488 -2.881 1.00 91.75 87 ARG A CA 1
ATOM 679 C C . ARG A 1 87 ? -14.438 -1.981 -1.439 1.00 91.75 87 ARG A C 1
ATOM 681 O O . ARG A 1 87 ? -15.460 -1.859 -0.774 1.00 91.75 87 ARG A O 1
ATOM 688 N N . VAL A 1 88 ? -13.280 -2.427 -0.946 1.00 88.19 88 VAL A N 1
ATOM 689 C CA . VAL A 1 88 ? -13.086 -2.865 0.446 1.00 88.19 88 VAL A CA 1
ATOM 690 C C . VAL A 1 88 ? -13.444 -1.742 1.418 1.00 88.19 88 VAL A C 1
ATOM 692 O O . VAL A 1 88 ? -14.245 -1.953 2.320 1.00 88.19 88 VAL A O 1
ATOM 695 N N . GLY A 1 89 ? -12.947 -0.521 1.187 1.00 87.88 89 GLY A N 1
ATOM 696 C CA . GLY A 1 89 ? -13.277 0.630 2.037 1.00 87.88 89 GLY A CA 1
ATOM 697 C C . GLY A 1 89 ? -14.764 1.015 2.040 1.00 87.88 89 GLY A C 1
ATOM 698 O O . GLY A 1 89 ? -15.215 1.682 2.963 1.00 87.88 89 GLY A O 1
ATOM 699 N N . ARG A 1 90 ? -15.536 0.590 1.031 1.00 90.06 90 ARG A N 1
ATOM 700 C CA . ARG A 1 90 ? -16.991 0.808 0.930 1.00 90.06 90 ARG A CA 1
ATOM 701 C C . ARG A 1 90 ? -17.821 -0.403 1.369 1.00 90.06 90 ARG A C 1
ATOM 703 O O . ARG A 1 90 ? -19.037 -0.364 1.219 1.00 90.06 90 ARG A O 1
ATOM 710 N N . GLY A 1 91 ? -17.192 -1.485 1.834 1.00 87.00 91 GLY A N 1
ATOM 711 C CA . GLY A 1 91 ? -17.881 -2.736 2.169 1.00 87.00 91 GLY A CA 1
ATOM 712 C C . GLY A 1 91 ? -18.532 -3.433 0.967 1.00 87.00 91 GLY A C 1
ATOM 713 O O . GLY A 1 91 ? -19.450 -4.228 1.140 1.00 87.00 91 GLY A O 1
ATOM 714 N N . GLN A 1 92 ? -18.100 -3.123 -0.259 1.00 91.25 92 GLN A N 1
ATOM 715 C CA . GLN A 1 92 ? -18.632 -3.759 -1.465 1.00 91.25 92 GLN A CA 1
ATOM 716 C C . GLN A 1 92 ? -17.988 -5.132 -1.685 1.00 91.25 92 GLN A C 1
ATOM 718 O O . GLN A 1 92 ? -16.797 -5.287 -1.404 1.00 91.25 92 GLN A O 1
ATOM 723 N N . PRO A 1 93 ? -18.721 -6.106 -2.257 1.00 87.00 93 PRO A N 1
ATOM 724 C CA . PRO A 1 93 ? -18.166 -7.419 -2.551 1.00 87.00 93 PRO A CA 1
ATOM 725 C C . PRO A 1 93 ? -17.004 -7.321 -3.552 1.00 87.00 93 PRO A C 1
ATOM 727 O O . PRO A 1 93 ? -17.059 -6.614 -4.570 1.00 87.00 93 PRO A O 1
ATOM 730 N N . VAL A 1 94 ? -15.938 -8.050 -3.234 1.00 87.12 94 VAL A N 1
ATOM 731 C CA . VAL A 1 94 ? -14.709 -8.178 -4.023 1.00 87.12 94 VAL A CA 1
ATOM 732 C C . VAL A 1 94 ? -14.532 -9.655 -4.388 1.00 87.12 94 VAL A C 1
ATOM 734 O O . VAL A 1 94 ? -14.974 -10.531 -3.649 1.00 87.12 94 VAL A O 1
ATOM 737 N N . SER A 1 95 ? -13.938 -9.939 -5.550 1.00 85.69 95 SER A N 1
ATOM 738 C CA . SER A 1 95 ? -13.635 -11.311 -5.969 1.00 85.69 95 SER A CA 1
ATOM 739 C C . SER A 1 95 ? -12.729 -12.005 -4.952 1.00 85.69 95 SER A C 1
ATOM 741 O O . SER A 1 95 ? -11.781 -11.399 -4.464 1.00 85.69 95 SER A O 1
ATOM 743 N N . LEU A 1 96 ? -12.952 -13.296 -4.697 1.00 83.00 96 LEU A N 1
ATOM 744 C CA . LEU A 1 96 ? -12.093 -14.092 -3.809 1.00 83.00 96 LEU A CA 1
ATOM 745 C C . LEU A 1 96 ? -10.626 -14.103 -4.270 1.00 83.00 96 LEU A C 1
ATOM 747 O O . LEU A 1 96 ? -9.725 -14.046 -3.447 1.00 83.00 96 LEU A O 1
ATOM 751 N N . ARG A 1 97 ? -10.374 -14.052 -5.586 1.00 82.31 97 ARG A N 1
ATOM 752 C CA . ARG A 1 97 ? -9.014 -13.977 -6.164 1.00 82.31 97 ARG A CA 1
ATOM 753 C C . ARG A 1 97 ? -8.276 -12.662 -5.874 1.00 82.31 97 ARG A C 1
ATOM 755 O O . ARG A 1 97 ? -7.115 -12.513 -6.251 1.00 82.31 97 ARG A O 1
ATOM 762 N N . ASP A 1 98 ? -8.974 -11.674 -5.326 1.00 81.31 98 ASP A N 1
ATOM 763 C CA . ASP A 1 98 ? -8.431 -10.368 -4.960 1.00 81.31 98 ASP A CA 1
ATOM 764 C C . ASP A 1 98 ? -8.173 -10.254 -3.441 1.00 81.31 98 ASP A C 1
ATOM 766 O O . ASP A 1 98 ? -7.629 -9.238 -3.004 1.00 81.31 98 ASP A O 1
ATOM 770 N N . LEU A 1 99 ? -8.590 -11.238 -2.628 1.00 72.31 99 LEU A N 1
ATOM 771 C CA . LEU A 1 99 ? -8.416 -11.210 -1.175 1.00 72.31 99 LEU A CA 1
ATOM 772 C C . LEU A 1 99 ? -7.078 -11.866 -0.784 1.00 72.31 99 LEU A C 1
ATOM 774 O O . LEU A 1 99 ? -6.801 -12.978 -1.218 1.00 72.31 99 LEU A O 1
ATOM 778 N N . PRO A 1 100 ? -6.257 -11.226 0.069 1.00 63.78 100 PRO A N 1
ATOM 779 C CA . PRO A 1 100 ? -4.937 -11.744 0.443 1.00 63.78 100 PRO A CA 1
ATOM 780 C C . PRO A 1 100 ? -4.964 -12.886 1.479 1.00 63.78 100 PRO A C 1
ATOM 782 O O . PRO A 1 100 ? -3.913 -13.261 1.983 1.00 63.78 100 PRO A O 1
ATOM 785 N N . HIS A 1 101 ? -6.141 -13.387 1.861 1.00 60.41 101 HIS A N 1
ATOM 786 C CA . HIS A 1 101 ? -6.332 -14.316 2.986 1.00 60.41 101 HIS A CA 1
ATOM 787 C C . HIS A 1 101 ? -7.358 -15.424 2.687 1.00 60.41 101 HIS A C 1
ATOM 789 O O . HIS A 1 101 ? -8.067 -15.867 3.590 1.00 60.41 101 HIS A O 1
ATOM 795 N N . VAL A 1 102 ? -7.444 -15.850 1.425 1.00 54.38 102 VAL A N 1
ATOM 796 C CA . VAL A 1 102 ? -8.159 -17.068 0.997 1.00 54.38 102 VAL A CA 1
ATOM 797 C C . VAL A 1 102 ? -7.173 -18.073 0.434 1.00 54.38 102 VAL A C 1
ATOM 799 O O . VAL A 1 102 ? -6.196 -17.617 -0.202 1.00 54.38 102 VAL A O 1
#

Secondary structure (DSSP, 8-state):
-HHHHHHHHHHHHHHHHHHHHHHHHHHHHHHHHHHHHHHHS----TT--------GGGS-HHHHHHHHHHHHHHHHHHHHHHHHHHHHHTT----GGG-TT-